Protein AF-A0A9E3WVG7-F1 (afdb_monomer)

Mean predicted aligned error: 13.52 Å

Solvent-accessible surface area (backbone atoms only — not comparable to full-atom values): 5843 Å² total; per-residue (Å²): 137,61,70,41,80,39,51,52,87,63,63,50,70,69,42,70,34,70,54,50,33,20,36,88,86,65,47,81,74,40,61,55,66,44,64,38,45,64,68,56,54,50,53,37,50,76,71,67,52,59,47,34,28,32,36,57,72,49,47,52,50,41,54,63,68,68,67,76,85,73,92,73,86,73,64,83,74,69,76,72,78,81,74,79,82,86,81,84,86,82,82,131

Nearest PDB structures (foldseek):
  3e7h-assembly1_A  TM=5.432E-01  e=1.382E-02  Vibrio cholerae
  6p19-assembly1_C  TM=6.753E-01  e=1.830E-01  Escherichia coli K-12
  6vvt-assembly1_D  TM=5.911E-01  e=2.385E-01  Mycolicibacterium smegmatis MC2 155
  5zx3-assembly1_D  TM=5.845E-01  e=4.051E-01  Mycobacterium tuberculosis H37Rv
  6koo-assembly1_D  TM=5.611E-01  e=4.051E-01  Mycobacterium tuberculosis H37Rv

Sequence (92 aa):
MSYRNAPLEMLQVGAVLQCPIRDAEGKLLLGPGVVVTQDFLVALFKRGVRSVAVDVRDWTRLNAFTSHGRVRTALPDRKGAQTNWNAAATRD

Secondary structure (DSSP, 8-stat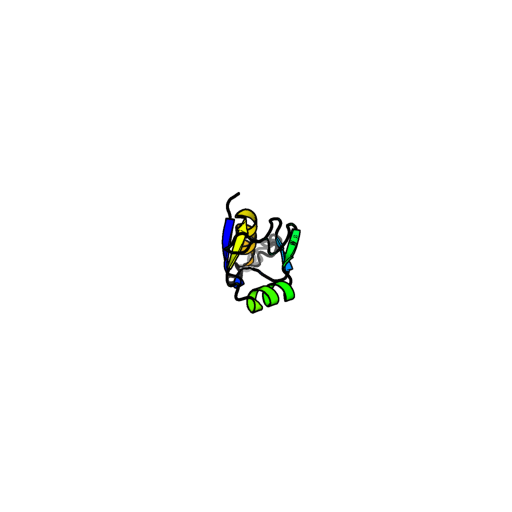e):
--EEEEEGGG--TT-B-SSPEE-TT--EEE-TT-B--HHHHHHHHHTT--EEEEEHHHHHHHHHHS--SS----------------------

Structure (mmCIF, N/CA/C/O backbone):
data_AF-A0A9E3WVG7-F1
#
_entry.id   AF-A0A9E3WVG7-F1
#
loop_
_atom_site.group_PDB
_atom_site.id
_atom_site.type_symbol
_atom_site.label_atom_id
_atom_site.label_alt_id
_atom_site.label_comp_id
_atom_site.label_asym_id
_atom_site.label_entity_id
_atom_site.label_seq_id
_atom_site.pdbx_PDB_ins_code
_atom_site.Cartn_x
_atom_site.Cartn_y
_atom_site.Cartn_z
_atom_site.occupancy
_atom_site.B_iso_or_equiv
_atom_site.auth_seq_id
_atom_site.auth_comp_id
_atom_site.auth_asym_id
_atom_site.auth_atom_id
_atom_site.pdbx_PDB_model_num
ATOM 1 N N . MET A 1 1 ? 15.539 8.480 -6.270 1.00 58.16 1 MET A N 1
ATOM 2 C CA . MET A 1 1 ? 14.473 7.522 -5.900 1.00 58.16 1 MET A CA 1
ATOM 3 C C . MET A 1 1 ? 13.190 8.029 -6.522 1.00 58.16 1 MET A C 1
ATOM 5 O O . MET A 1 1 ? 12.818 9.159 -6.233 1.00 58.16 1 MET A O 1
ATOM 9 N N . SER A 1 2 ? 12.596 7.268 -7.436 1.00 77.62 2 SER A N 1
ATOM 10 C CA . SER A 1 2 ? 11.376 7.670 -8.140 1.00 77.62 2 SER A CA 1
ATOM 11 C C . SER A 1 2 ? 10.212 6.890 -7.548 1.00 77.62 2 SER A C 1
ATOM 13 O O . SER A 1 2 ? 10.232 5.662 -7.556 1.00 77.62 2 SER A O 1
ATOM 15 N N . TYR A 1 3 ? 9.218 7.605 -7.033 1.00 80.38 3 TYR A N 1
ATOM 16 C CA . TYR A 1 3 ? 8.002 7.020 -6.480 1.00 80.38 3 TYR A CA 1
ATOM 17 C C . TYR A 1 3 ? 6.862 7.158 -7.492 1.00 80.38 3 TYR A C 1
ATOM 19 O O . TYR A 1 3 ? 6.803 8.136 -8.241 1.00 80.38 3 TYR A O 1
ATOM 27 N N . ARG A 1 4 ? 5.965 6.175 -7.526 1.00 82.38 4 ARG A N 1
ATOM 28 C CA . ARG A 1 4 ? 4.706 6.216 -8.272 1.00 82.38 4 ARG A CA 1
ATOM 29 C C . ARG A 1 4 ? 3.541 6.021 -7.317 1.00 82.38 4 ARG A C 1
ATOM 31 O O . ARG A 1 4 ? 3.623 5.221 -6.390 1.00 82.38 4 ARG A O 1
ATOM 38 N N . ASN A 1 5 ? 2.449 6.725 -7.585 1.00 83.75 5 ASN A N 1
ATOM 39 C CA . ASN A 1 5 ? 1.211 6.544 -6.842 1.00 83.75 5 ASN A CA 1
ATOM 40 C C . ASN A 1 5 ? 0.489 5.299 -7.360 1.00 83.75 5 ASN A C 1
ATOM 42 O O . ASN A 1 5 ? 0.091 5.254 -8.524 1.00 83.75 5 ASN A O 1
ATOM 46 N N . ALA A 1 6 ? 0.337 4.304 -6.490 1.00 82.12 6 ALA A N 1
ATOM 47 C CA . ALA A 1 6 ? -0.473 3.114 -6.704 1.00 82.12 6 ALA A CA 1
ATOM 48 C C . ALA A 1 6 ? -1.822 3.268 -6.028 1.00 82.12 6 ALA A C 1
ATOM 50 O O . ALA A 1 6 ? -1.864 3.660 -4.859 1.00 82.12 6 ALA A O 1
ATOM 51 N N . PRO A 1 7 ? -2.926 2.955 -6.723 1.00 84.62 7 PRO A N 1
ATOM 52 C CA . PRO A 1 7 ? -4.203 2.830 -6.054 1.00 84.62 7 PRO A CA 1
ATOM 53 C C . PRO A 1 7 ? -4.140 1.646 -5.081 1.00 84.62 7 PRO A C 1
ATOM 55 O O . PRO A 1 7 ? -3.446 0.655 -5.324 1.00 84.62 7 PRO A O 1
ATOM 58 N N . LEU A 1 8 ? -4.860 1.756 -3.965 1.00 82.31 8 LEU A N 1
ATOM 59 C CA . LEU A 1 8 ? -4.840 0.753 -2.896 1.00 82.31 8 LEU A CA 1
ATOM 60 C C . LEU A 1 8 ? -5.228 -0.651 -3.403 1.00 82.31 8 LEU A C 1
ATOM 62 O O . LEU A 1 8 ? -4.731 -1.651 -2.903 1.00 82.31 8 LEU A O 1
ATOM 66 N N . GLU A 1 9 ? -6.068 -0.714 -4.436 1.00 80.19 9 GLU A N 1
ATOM 67 C CA . GLU A 1 9 ? -6.518 -1.940 -5.110 1.00 80.19 9 GLU A CA 1
ATOM 68 C C . GLU A 1 9 ? -5.398 -2.733 -5.804 1.00 80.19 9 GLU A C 1
ATOM 70 O O . GLU A 1 9 ? -5.525 -3.942 -5.984 1.00 80.19 9 GLU A O 1
ATOM 75 N N . MET A 1 10 ? -4.283 -2.085 -6.164 1.00 79.38 10 MET A N 1
ATOM 76 C CA . MET A 1 10 ? -3.112 -2.780 -6.711 1.00 79.38 10 MET A CA 1
ATOM 77 C C . MET A 1 10 ? -2.281 -3.473 -5.627 1.00 79.38 10 MET A C 1
ATOM 79 O O . MET A 1 10 ? -1.482 -4.357 -5.946 1.00 79.38 10 MET A O 1
ATOM 83 N N . LEU A 1 11 ? -2.437 -3.089 -4.354 1.00 80.06 11 LEU A N 1
ATOM 84 C CA . LEU A 1 11 ? -1.738 -3.740 -3.254 1.00 80.06 11 LEU A CA 1
ATOM 85 C C . LEU A 1 11 ? -2.466 -5.027 -2.875 1.00 80.06 11 LEU A C 1
ATOM 87 O O . LEU A 1 11 ? -3.480 -5.016 -2.181 1.00 80.06 11 LEU A O 1
ATOM 91 N N . GLN A 1 12 ? -1.911 -6.155 -3.306 1.00 76.75 12 GLN A N 1
ATOM 92 C CA . GLN A 1 12 ? -2.393 -7.463 -2.884 1.00 76.75 12 GLN A CA 1
ATOM 93 C C . GLN A 1 12 ? -1.931 -7.798 -1.465 1.00 76.75 12 GLN A C 1
ATOM 95 O O . GLN A 1 12 ? -0.778 -7.574 -1.087 1.00 76.75 12 GLN A O 1
ATOM 100 N N . VAL A 1 13 ? -2.838 -8.399 -0.694 1.00 83.00 13 VAL A N 1
ATOM 101 C CA . VAL A 1 13 ? -2.511 -9.014 0.595 1.00 83.00 13 VAL A CA 1
ATOM 102 C C . VAL A 1 13 ? -1.483 -10.122 0.362 1.00 83.00 13 VAL A C 1
ATOM 104 O O . VAL A 1 13 ? -1.653 -10.960 -0.519 1.00 83.00 13 VAL A O 1
ATOM 107 N N . GLY A 1 14 ? -0.408 -10.115 1.146 1.00 79.56 14 GLY A N 1
ATOM 108 C CA . GLY A 1 14 ? 0.716 -11.040 1.010 1.00 79.56 14 GLY A CA 1
ATOM 109 C C . GLY A 1 14 ? 1.853 -10.532 0.121 1.00 79.56 14 GLY A C 1
ATOM 110 O O . GLY A 1 14 ? 2.910 -11.160 0.088 1.00 79.56 14 GLY A O 1
ATOM 111 N N . ALA A 1 15 ? 1.695 -9.389 -0.557 1.00 78.38 15 ALA A N 1
ATOM 112 C CA . ALA A 1 15 ? 2.794 -8.781 -1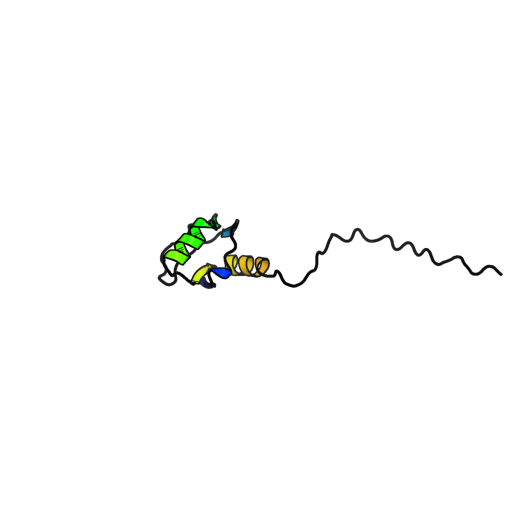.297 1.00 78.38 15 ALA A CA 1
ATOM 113 C C . ALA A 1 15 ? 3.908 -8.338 -0.334 1.00 78.38 15 ALA A C 1
ATOM 115 O O . ALA A 1 15 ? 3.656 -7.653 0.659 1.00 78.38 15 ALA A O 1
ATOM 116 N N . VAL A 1 16 ? 5.148 -8.718 -0.643 1.00 80.19 16 VAL A N 1
ATOM 117 C CA . VAL A 1 16 ? 6.338 -8.288 0.101 1.00 80.19 16 VAL A CA 1
ATOM 118 C C . VAL A 1 16 ? 7.013 -7.175 -0.681 1.00 80.19 16 VAL A C 1
ATOM 120 O O . VAL A 1 16 ? 7.566 -7.409 -1.759 1.00 80.19 16 VAL A O 1
ATOM 123 N N . LEU A 1 17 ? 6.958 -5.962 -0.141 1.00 81.56 17 LEU A N 1
ATOM 124 C CA . LEU A 1 17 ? 7.538 -4.781 -0.775 1.00 81.56 17 LEU A CA 1
ATOM 125 C C . LEU A 1 17 ? 8.919 -4.528 -0.176 1.00 81.56 17 LEU A C 1
ATOM 127 O O . LEU A 1 17 ? 9.088 -4.528 1.044 1.00 81.56 17 LEU A O 1
ATOM 131 N N . GLN A 1 18 ? 9.932 -4.371 -1.028 1.00 81.19 18 GLN A N 1
ATOM 132 C CA . GLN A 1 18 ? 11.303 -4.148 -0.555 1.00 81.19 18 GLN A CA 1
ATOM 133 C C . GLN A 1 18 ? 11.541 -2.691 -0.161 1.00 81.19 18 GLN A C 1
ATOM 135 O O . GLN A 1 18 ? 12.401 -2.414 0.675 1.00 81.19 18 GLN A O 1
ATOM 140 N N . CYS A 1 19 ? 10.781 -1.767 -0.736 1.00 83.69 19 CYS A N 1
ATOM 141 C CA . CYS A 1 19 ? 10.847 -0.349 -0.445 1.00 83.69 19 CYS A CA 1
ATOM 142 C C . CYS A 1 19 ? 9.758 0.073 0.556 1.00 83.69 19 CYS A C 1
ATOM 144 O O . CYS A 1 19 ? 8.706 -0.562 0.650 1.00 83.69 19 CYS A O 1
ATOM 146 N N . PRO A 1 20 ? 9.996 1.158 1.314 1.00 85.50 20 PRO A N 1
ATOM 147 C CA . PRO A 1 20 ? 8.987 1.714 2.204 1.00 85.50 20 PRO A CA 1
ATOM 148 C C . PRO A 1 20 ? 7.791 2.259 1.418 1.00 85.50 20 PRO A C 1
ATOM 150 O O . PRO A 1 20 ? 7.967 2.955 0.414 1.00 85.50 20 PRO A O 1
ATOM 153 N N . ILE A 1 21 ? 6.586 2.014 1.927 1.00 84.69 21 ILE A N 1
ATOM 154 C CA . ILE A 1 21 ? 5.353 2.606 1.401 1.00 84.69 21 ILE A CA 1
ATOM 155 C C . ILE A 1 21 ? 5.131 3.943 2.086 1.00 84.69 21 ILE A C 1
ATOM 157 O O . ILE A 1 21 ? 5.200 4.043 3.318 1.00 84.69 21 ILE A O 1
ATOM 161 N N . ARG A 1 22 ? 4.818 4.966 1.297 1.00 87.75 22 ARG A N 1
ATOM 162 C CA . ARG A 1 22 ? 4.494 6.300 1.801 1.00 87.75 22 ARG A CA 1
ATOM 163 C C . ARG A 1 22 ? 3.083 6.706 1.402 1.00 87.75 22 ARG A C 1
ATOM 165 O O . ARG A 1 22 ? 2.537 6.195 0.431 1.00 87.75 22 ARG A O 1
ATOM 172 N N . ASP A 1 23 ? 2.499 7.622 2.154 1.00 84.00 23 ASP A N 1
ATOM 173 C CA . ASP A 1 23 ? 1.267 8.302 1.760 1.00 84.00 23 ASP A CA 1
ATOM 174 C C . ASP A 1 23 ? 1.557 9.396 0.716 1.00 84.00 23 ASP A C 1
ATOM 176 O O . ASP A 1 23 ? 2.721 9.739 0.476 1.00 84.00 23 ASP A O 1
ATOM 180 N N . ALA A 1 24 ? 0.513 9.987 0.135 1.00 75.31 24 ALA A N 1
ATOM 181 C CA . ALA A 1 24 ? 0.610 11.136 -0.767 1.00 75.31 24 ALA A CA 1
ATOM 182 C C . ALA A 1 24 ? 1.331 12.339 -0.122 1.00 75.31 24 ALA A C 1
ATOM 184 O O . ALA A 1 24 ? 2.004 13.101 -0.809 1.00 75.31 24 ALA A O 1
ATOM 185 N N . GLU A 1 25 ? 1.256 12.464 1.205 1.00 80.12 25 GLU A N 1
ATOM 186 C CA . GLU A 1 25 ? 1.951 13.488 1.998 1.00 80.12 25 GLU A CA 1
ATOM 187 C C . GLU A 1 25 ? 3.410 13.110 2.336 1.00 80.12 25 GLU A C 1
ATOM 189 O O . GLU A 1 25 ? 4.092 13.804 3.088 1.00 80.12 25 GLU A O 1
ATOM 194 N N . GLY A 1 26 ? 3.911 11.976 1.833 1.00 77.44 26 GLY A N 1
ATOM 195 C CA . GLY A 1 26 ? 5.279 11.498 2.071 1.00 77.44 26 GLY A CA 1
ATOM 196 C C . GLY A 1 26 ? 5.496 10.813 3.426 1.00 77.44 26 GLY A C 1
ATOM 197 O O . GLY A 1 26 ? 6.609 10.344 3.707 1.00 77.44 26 GLY A O 1
ATOM 198 N N . LYS A 1 27 ? 4.441 10.707 4.245 1.00 84.00 27 LYS A N 1
ATOM 199 C CA . LYS A 1 27 ? 4.445 10.014 5.537 1.00 84.00 27 LYS A CA 1
ATOM 200 C C . LYS A 1 27 ? 4.681 8.520 5.348 1.00 84.00 27 LYS A C 1
ATOM 202 O O . LYS A 1 27 ? 4.037 7.892 4.517 1.00 84.00 27 LYS A O 1
ATOM 207 N N . LEU A 1 28 ? 5.586 7.944 6.135 1.00 84.81 28 LEU A N 1
ATOM 208 C CA . LEU A 1 28 ? 5.849 6.507 6.116 1.00 84.81 28 LEU A CA 1
ATOM 209 C C . LEU A 1 28 ? 4.621 5.741 6.635 1.00 84.81 28 LEU A C 1
ATOM 211 O O . LEU A 1 28 ? 4.193 5.960 7.769 1.00 84.81 28 LEU A O 1
ATOM 215 N N . LEU A 1 29 ? 4.074 4.854 5.805 1.00 84.31 29 LEU A N 1
ATOM 216 C CA . LEU A 1 29 ? 2.949 3.982 6.152 1.00 84.31 29 LEU A CA 1
ATOM 217 C C . LEU A 1 29 ? 3.428 2.571 6.493 1.00 84.31 29 LEU A C 1
ATOM 219 O O . LEU A 1 29 ? 2.959 1.983 7.464 1.00 84.31 29 LEU A O 1
ATOM 223 N N . LEU A 1 30 ? 4.373 2.046 5.710 1.00 84.31 30 LEU A N 1
ATOM 224 C CA . LEU A 1 30 ? 4.933 0.711 5.896 1.00 84.31 30 LEU A CA 1
ATOM 225 C C . LEU A 1 30 ? 6.453 0.752 5.715 1.00 84.31 30 LEU A C 1
ATOM 227 O O . LEU A 1 30 ? 6.955 1.372 4.776 1.00 84.31 30 LEU A O 1
ATOM 231 N N . GLY A 1 31 ? 7.180 0.092 6.616 1.00 82.75 31 GLY A N 1
ATOM 232 C CA . GLY A 1 31 ? 8.630 -0.058 6.512 1.00 82.75 31 GLY A CA 1
ATOM 233 C C . GLY A 1 31 ? 9.048 -0.974 5.351 1.00 82.75 31 GLY A C 1
ATOM 234 O O . GLY A 1 31 ? 8.228 -1.743 4.846 1.00 82.75 31 GLY A O 1
ATOM 235 N N . PRO A 1 32 ? 10.319 -0.908 4.922 1.00 83.50 32 PRO A N 1
ATOM 236 C CA . PRO A 1 32 ? 10.846 -1.808 3.900 1.00 83.50 32 PRO A CA 1
ATOM 237 C C . PRO A 1 32 ? 10.828 -3.267 4.376 1.00 83.50 32 PRO A C 1
ATOM 239 O O . PRO A 1 32 ? 11.106 -3.546 5.542 1.00 83.50 32 PRO A O 1
ATOM 242 N N . GLY A 1 33 ? 10.534 -4.200 3.469 1.00 79.31 33 GLY A N 1
ATOM 243 C CA . GLY A 1 33 ? 10.552 -5.642 3.742 1.00 79.31 33 GLY A CA 1
ATOM 244 C C . GLY A 1 33 ? 9.349 -6.158 4.534 1.00 79.31 33 GLY A C 1
ATOM 245 O O . GLY A 1 33 ? 9.356 -7.310 4.963 1.00 79.31 33 GLY A O 1
ATOM 246 N N . VAL A 1 34 ? 8.324 -5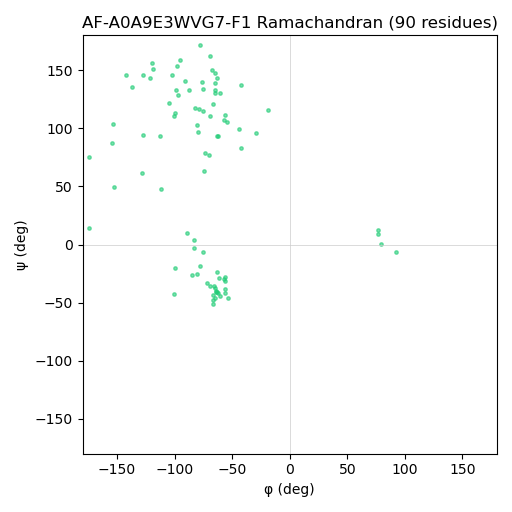.330 4.740 1.00 79.56 34 VAL A N 1
ATOM 247 C CA . VAL A 1 34 ? 7.111 -5.711 5.469 1.00 79.56 34 VAL A CA 1
ATOM 248 C C . VAL A 1 34 ? 6.066 -6.258 4.494 1.00 79.56 34 VAL A C 1
ATOM 250 O O . VAL A 1 34 ? 5.901 -5.766 3.377 1.00 79.56 34 VAL A O 1
ATOM 253 N N . VAL A 1 35 ? 5.358 -7.298 4.931 1.00 83.38 35 VAL A N 1
ATOM 254 C CA . VAL A 1 35 ? 4.259 -7.911 4.182 1.00 83.38 35 VAL A CA 1
ATOM 255 C C . VAL A 1 35 ? 3.020 -7.023 4.257 1.00 83.38 35 VAL A C 1
ATOM 257 O O . VAL A 1 35 ? 2.626 -6.586 5.340 1.00 83.38 35 VAL A O 1
ATOM 260 N N . VAL A 1 36 ? 2.366 -6.797 3.119 1.00 83.69 36 VAL A N 1
ATOM 261 C CA . VAL A 1 36 ? 1.054 -6.143 3.075 1.00 83.69 36 VAL A CA 1
ATOM 262 C C . VAL A 1 36 ? 0.015 -7.083 3.687 1.00 83.69 36 VAL A C 1
ATOM 264 O O . VAL A 1 36 ? -0.315 -8.11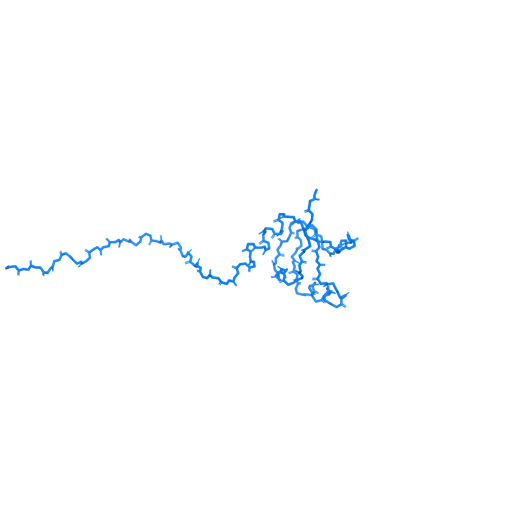7 3.111 1.00 83.69 36 VAL A O 1
ATOM 267 N N . THR A 1 37 ? -0.508 -6.742 4.862 1.00 85.75 37 THR A N 1
ATOM 268 C CA . THR A 1 37 ? -1.569 -7.511 5.527 1.00 85.75 37 THR A CA 1
ATOM 269 C C . THR A 1 37 ? -2.949 -6.941 5.218 1.00 85.75 37 THR A C 1
ATOM 271 O O . THR A 1 37 ? -3.099 -5.771 4.858 1.00 85.75 37 THR A O 1
ATOM 274 N N . GLN A 1 38 ? -3.987 -7.761 5.387 1.00 85.75 38 GLN A N 1
ATOM 275 C CA . GLN A 1 38 ? -5.360 -7.299 5.201 1.00 85.75 38 GLN A CA 1
ATOM 276 C C . GLN A 1 38 ? -5.741 -6.217 6.220 1.00 85.75 38 GLN A C 1
ATOM 278 O O . GLN A 1 38 ? -6.328 -5.209 5.834 1.00 85.75 38 GLN A O 1
ATOM 283 N N . ASP A 1 39 ? -5.328 -6.360 7.482 1.00 86.75 39 ASP A N 1
ATOM 284 C CA . ASP A 1 39 ? -5.499 -5.326 8.510 1.00 86.75 39 ASP A CA 1
ATOM 285 C C . ASP A 1 39 ? -4.878 -3.985 8.116 1.00 86.75 39 ASP A C 1
ATOM 287 O O . ASP A 1 39 ? -5.474 -2.936 8.356 1.00 86.75 39 ASP A O 1
ATOM 291 N N . PHE A 1 40 ? -3.712 -3.999 7.463 1.00 85.69 40 PHE A N 1
ATOM 292 C CA . PHE A 1 40 ? -3.075 -2.778 6.980 1.00 85.69 40 PHE A CA 1
ATOM 293 C C . PHE A 1 40 ? -3.908 -2.092 5.891 1.00 85.69 40 PHE A C 1
ATOM 295 O O . PHE A 1 40 ? -4.158 -0.888 5.978 1.00 85.69 40 PHE A O 1
ATOM 302 N N . LEU A 1 41 ? -4.405 -2.846 4.905 1.00 86.38 41 LEU A N 1
ATOM 303 C CA . LEU A 1 41 ? -5.282 -2.295 3.865 1.00 86.38 41 LEU A CA 1
ATOM 304 C C . LEU A 1 41 ? -6.585 -1.746 4.458 1.00 86.38 41 LEU A C 1
ATOM 306 O O . LEU A 1 41 ? -7.012 -0.649 4.101 1.00 86.38 41 LEU A O 1
ATOM 310 N N . VAL A 1 42 ? -7.184 -2.462 5.414 1.00 88.44 42 VAL A N 1
ATOM 311 C CA . VAL A 1 42 ? -8.387 -2.008 6.128 1.00 88.44 42 VAL A CA 1
ATOM 312 C C . VAL A 1 42 ? -8.100 -0.741 6.936 1.00 88.44 42 VAL A C 1
ATOM 314 O O . VAL A 1 42 ? -8.921 0.178 6.944 1.00 88.44 42 VAL A O 1
ATOM 317 N N . ALA A 1 43 ? -6.942 -0.646 7.593 1.00 87.56 43 ALA A N 1
ATOM 318 C CA . ALA A 1 43 ? -6.539 0.545 8.335 1.00 87.56 43 ALA A CA 1
ATOM 319 C C . ALA A 1 43 ? -6.362 1.766 7.418 1.00 87.56 43 ALA A C 1
ATOM 321 O O . ALA A 1 43 ? -6.787 2.864 7.782 1.00 87.56 43 ALA A O 1
ATOM 322 N N . LEU A 1 44 ? -5.787 1.582 6.225 1.00 85.44 44 LEU A N 1
ATOM 323 C CA . LEU A 1 44 ? -5.673 2.640 5.217 1.00 85.44 44 LEU A CA 1
ATOM 324 C C . LEU A 1 44 ? -7.042 3.058 4.675 1.00 85.44 44 LEU A C 1
ATOM 326 O O . LEU A 1 44 ? -7.337 4.253 4.615 1.00 85.44 44 LEU A O 1
ATOM 330 N N . PHE A 1 45 ? -7.912 2.091 4.385 1.00 85.19 45 PHE A N 1
ATOM 331 C CA . PHE A 1 45 ? -9.272 2.357 3.925 1.00 85.19 45 PHE A CA 1
ATOM 332 C C . PHE A 1 45 ? -10.086 3.145 4.963 1.00 85.19 45 PHE A C 1
ATOM 334 O O . PHE A 1 45 ? -10.719 4.144 4.625 1.00 85.19 45 PHE A O 1
ATOM 341 N N . LYS A 1 46 ? -10.002 2.770 6.249 1.00 86.88 46 LYS A N 1
ATOM 342 C CA . LYS A 1 46 ? -10.644 3.497 7.363 1.00 86.88 46 LYS A CA 1
ATOM 343 C C . LYS A 1 46 ? -10.137 4.932 7.516 1.00 86.88 46 LYS A C 1
ATOM 345 O O . LYS A 1 46 ? -10.878 5.787 7.988 1.00 86.88 46 LYS A O 1
ATOM 350 N N . ARG A 1 47 ? -8.889 5.201 7.123 1.00 85.00 47 ARG A N 1
ATOM 351 C CA . ARG A 1 47 ? -8.298 6.549 7.106 1.00 85.00 47 ARG A CA 1
ATOM 352 C C . ARG A 1 47 ? -8.645 7.348 5.847 1.00 85.00 47 ARG A C 1
ATOM 354 O O . ARG A 1 47 ? -8.254 8.504 5.752 1.00 85.00 47 ARG A O 1
ATOM 361 N N . GLY A 1 48 ? -9.359 6.754 4.889 1.00 84.12 48 GLY A N 1
ATOM 362 C CA . GLY A 1 48 ? -9.691 7.389 3.614 1.00 84.12 48 GLY A CA 1
ATOM 363 C C . GLY A 1 48 ? -8.528 7.439 2.618 1.00 84.12 48 GLY A C 1
ATOM 364 O O . GLY A 1 48 ? -8.631 8.130 1.605 1.00 84.12 48 GLY A O 1
ATOM 365 N N . VAL A 1 49 ? -7.438 6.706 2.869 1.00 84.44 49 VAL A N 1
ATOM 366 C CA . VAL A 1 49 ? -6.286 6.643 1.962 1.00 84.44 49 VAL A CA 1
ATOM 367 C C . VAL A 1 49 ? -6.650 5.758 0.770 1.00 84.44 49 VAL A C 1
ATOM 369 O O . VAL A 1 49 ? -6.890 4.560 0.918 1.00 84.44 49 VAL A O 1
ATOM 372 N N . ARG A 1 50 ? -6.705 6.355 -0.425 1.00 83.56 50 ARG A N 1
ATOM 373 C CA . ARG A 1 50 ? -7.061 5.659 -1.679 1.00 83.56 50 ARG A CA 1
ATOM 374 C C . ARG A 1 50 ? -5.855 5.279 -2.532 1.00 83.56 50 ARG A C 1
ATOM 376 O O . ARG A 1 50 ? -5.959 4.403 -3.387 1.00 83.56 50 ARG A O 1
ATOM 383 N N . SER A 1 51 ? -4.723 5.936 -2.312 1.00 85.81 51 SER A N 1
ATOM 384 C CA . SER A 1 51 ? -3.500 5.747 -3.083 1.00 85.81 51 SER A CA 1
ATOM 385 C C . SER A 1 51 ? -2.282 5.836 -2.183 1.00 85.81 51 SER A C 1
ATOM 387 O O . SER A 1 51 ? -2.266 6.646 -1.261 1.00 85.81 51 SER A O 1
ATOM 389 N N . VAL A 1 52 ? -1.252 5.057 -2.488 1.00 86.69 52 VAL A N 1
ATOM 390 C CA . VAL A 1 52 ? 0.020 5.050 -1.766 1.00 86.69 52 VAL A CA 1
ATOM 391 C C .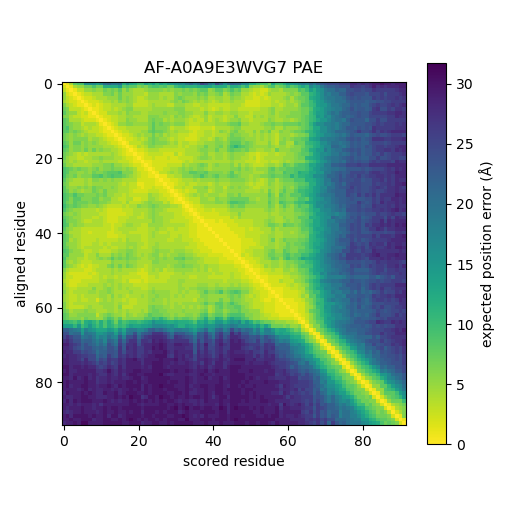 VAL A 1 52 ? 1.185 5.227 -2.734 1.00 86.69 52 VAL A C 1
ATOM 393 O O . VAL A 1 52 ? 1.152 4.750 -3.867 1.00 86.69 52 VAL A O 1
ATOM 396 N N . ALA A 1 53 ? 2.229 5.913 -2.293 1.00 87.00 53 ALA A N 1
ATOM 397 C CA . ALA A 1 53 ? 3.464 6.070 -3.036 1.00 87.00 53 ALA A CA 1
ATOM 398 C C . ALA A 1 53 ? 4.354 4.834 -2.827 1.00 87.00 53 ALA A C 1
ATOM 400 O O . ALA A 1 53 ? 4.791 4.540 -1.709 1.00 87.00 53 ALA A O 1
ATOM 401 N N . VAL A 1 54 ? 4.631 4.127 -3.921 1.00 86.00 54 VAL A N 1
ATOM 402 C CA . VAL A 1 54 ? 5.517 2.955 -3.988 1.00 86.00 54 VAL A CA 1
ATOM 403 C C . VAL A 1 54 ? 6.693 3.229 -4.921 1.00 86.00 54 VAL A C 1
ATOM 405 O O . VAL A 1 54 ? 6.591 4.016 -5.862 1.00 86.00 54 VAL A O 1
ATOM 408 N N . ASP A 1 55 ? 7.835 2.596 -4.668 1.00 87.06 55 ASP A N 1
ATOM 409 C CA . ASP A 1 55 ? 9.002 2.713 -5.548 1.00 87.06 55 ASP A CA 1
ATOM 410 C C . ASP A 1 55 ? 8.733 2.056 -6.913 1.00 87.06 55 ASP A C 1
ATOM 412 O O . ASP A 1 55 ? 7.991 1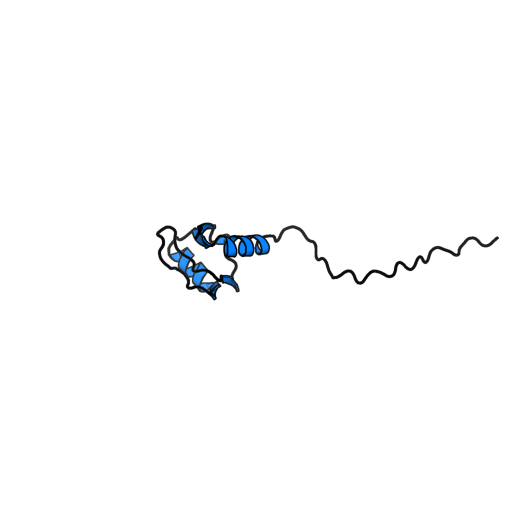.079 -7.012 1.00 87.06 55 ASP A O 1
ATOM 416 N N . VAL A 1 56 ? 9.359 2.558 -7.981 1.00 83.81 56 VAL A N 1
ATOM 417 C CA . VAL A 1 56 ? 9.226 2.010 -9.346 1.00 83.81 56 VAL A CA 1
ATOM 418 C C . VAL A 1 56 ? 9.600 0.518 -9.437 1.00 83.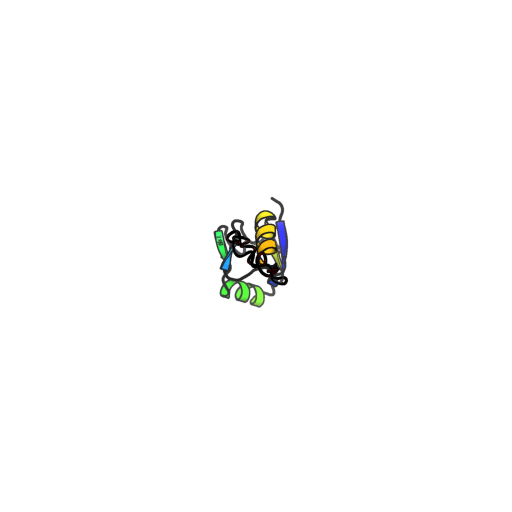81 56 VAL A C 1
ATOM 420 O O . VAL A 1 56 ? 9.024 -0.218 -10.249 1.00 83.81 56 VAL A O 1
ATOM 423 N N . ARG A 1 57 ? 10.536 0.036 -8.611 1.00 81.81 57 ARG A N 1
ATOM 424 C CA . ARG A 1 57 ? 10.912 -1.389 -8.576 1.00 81.81 57 ARG A CA 1
ATOM 425 C C . ARG A 1 57 ? 9.770 -2.259 -8.065 1.00 81.81 57 ARG A C 1
ATOM 427 O O . ARG A 1 57 ? 9.424 -3.257 -8.695 1.00 81.81 57 ARG A O 1
ATOM 434 N N . ASP A 1 58 ? 9.164 -1.848 -6.959 1.00 80.94 58 ASP A N 1
ATOM 435 C CA . ASP A 1 58 ? 8.019 -2.539 -6.374 1.00 80.94 58 ASP A CA 1
ATOM 436 C C . ASP A 1 58 ? 6.752 -2.344 -7.213 1.00 80.94 58 ASP A C 1
ATOM 438 O O . ASP A 1 58 ? 5.979 -3.285 -7.362 1.00 80.94 58 ASP A O 1
ATOM 442 N N . TRP A 1 59 ? 6.588 -1.189 -7.868 1.00 81.25 59 TRP A N 1
ATOM 443 C CA . TRP A 1 59 ? 5.536 -0.957 -8.863 1.00 81.25 59 TRP A CA 1
ATOM 444 C C . TRP A 1 59 ? 5.553 -2.020 -9.960 1.00 81.25 59 TRP A C 1
ATOM 446 O O . TRP A 1 59 ? 4.520 -2.578 -10.313 1.00 81.25 59 TRP A O 1
ATOM 456 N N . THR A 1 60 ? 6.737 -2.326 -10.491 1.00 79.19 60 THR A N 1
ATOM 457 C CA . THR A 1 60 ? 6.890 -3.319 -11.561 1.00 79.19 60 THR A CA 1
ATOM 458 C C . THR A 1 60 ? 6.515 -4.716 -11.070 1.00 79.19 60 THR A C 1
ATOM 460 O O . THR A 1 60 ? 5.873 -5.467 -11.801 1.00 79.19 60 THR A O 1
ATOM 463 N N . ARG A 1 61 ? 6.851 -5.048 -9.816 1.00 77.06 61 ARG A N 1
ATOM 464 C CA . ARG A 1 61 ? 6.449 -6.313 -9.184 1.00 77.06 61 ARG A CA 1
ATOM 465 C C . ARG A 1 61 ? 4.940 -6.374 -8.986 1.00 77.06 61 ARG A C 1
ATOM 467 O O . ARG A 1 61 ? 4.318 -7.320 -9.455 1.00 77.06 61 ARG A O 1
ATOM 474 N N . LEU A 1 62 ? 4.343 -5.352 -8.375 1.00 75.94 62 LEU A N 1
ATOM 475 C CA . LEU A 1 62 ? 2.894 -5.263 -8.184 1.00 75.94 62 LEU A CA 1
ATOM 476 C C . LEU A 1 62 ? 2.146 -5.365 -9.521 1.00 75.94 62 LEU A C 1
ATOM 478 O O . LEU A 1 62 ? 1.168 -6.101 -9.616 1.00 75.94 62 LEU A O 1
ATOM 482 N N . ASN A 1 63 ? 2.644 -4.710 -10.574 1.00 72.31 63 ASN A N 1
ATOM 483 C CA . ASN A 1 63 ? 2.064 -4.755 -11.918 1.00 72.31 63 ASN A CA 1
ATOM 484 C C . ASN A 1 63 ? 2.219 -6.132 -12.601 1.00 72.31 63 ASN A C 1
ATOM 486 O O . ASN A 1 63 ? 1.322 -6.593 -13.309 1.00 72.31 63 ASN A O 1
ATOM 490 N N . ALA A 1 64 ? 3.340 -6.820 -12.366 1.00 70.56 64 ALA A N 1
ATOM 491 C CA . ALA A 1 64 ? 3.547 -8.186 -12.847 1.00 70.56 64 ALA A CA 1
ATOM 492 C C . ALA A 1 64 ? 2.578 -9.183 -12.184 1.00 70.56 64 ALA A C 1
ATOM 494 O O . ALA A 1 64 ? 2.092 -10.090 -12.855 1.00 70.56 64 ALA A O 1
ATOM 495 N N . PHE A 1 65 ? 2.250 -8.994 -10.899 1.00 63.06 65 PHE A N 1
ATOM 496 C CA . PHE A 1 65 ? 1.326 -9.867 -10.158 1.00 63.06 65 PHE A CA 1
ATOM 497 C C . PHE A 1 65 ? -0.161 -9.506 -10.326 1.00 63.06 65 PHE A C 1
ATOM 499 O O . PHE A 1 65 ? -1.017 -10.382 -10.232 1.00 63.06 65 PHE A O 1
ATOM 506 N N . THR A 1 66 ? -0.499 -8.247 -10.627 1.00 58.09 66 THR A N 1
ATOM 507 C CA . THR A 1 66 ? -1.886 -7.819 -10.929 1.00 58.09 66 THR A CA 1
ATOM 508 C C . THR A 1 66 ? -2.356 -8.231 -12.328 1.00 58.09 66 THR A C 1
ATOM 510 O O . THR A 1 66 ? -3.541 -8.123 -12.640 1.00 58.09 66 THR A O 1
ATOM 513 N N . SER A 1 67 ? -1.468 -8.795 -13.151 1.00 48.69 67 SER A N 1
ATOM 514 C CA . SER A 1 67 ? -1.798 -9.417 -14.436 1.00 48.69 67 SER A CA 1
ATOM 515 C C . SER A 1 67 ? -2.484 -10.781 -14.254 1.00 48.69 67 SER A C 1
ATOM 517 O O . SER A 1 67 ? -1.980 -11.810 -14.702 1.00 48.69 67 SER A O 1
ATOM 519 N N . HIS A 1 68 ? -3.666 -10.812 -13.634 1.00 45.28 68 HIS A N 1
ATOM 520 C CA . HIS A 1 68 ? -4.549 -11.977 -13.693 1.00 45.28 68 HIS A CA 1
ATOM 521 C C . HIS A 1 68 ? -5.827 -11.667 -14.462 1.00 45.28 68 HIS A C 1
ATOM 523 O O . HIS A 1 68 ? -6.827 -11.196 -13.935 1.00 45.28 68 HIS A O 1
ATOM 529 N N . GLY A 1 69 ? -5.752 -11.985 -15.755 1.00 41.03 69 GLY A N 1
ATOM 530 C CA . GLY A 1 69 ? -6.880 -11.945 -16.674 1.00 41.03 69 GLY A CA 1
ATOM 531 C C . GLY A 1 69 ? -6.606 -12.485 -18.076 1.00 41.03 69 GLY A C 1
ATOM 532 O O . GLY A 1 69 ? -7.419 -12.251 -18.958 1.00 41.03 69 GLY A O 1
ATOM 533 N N . ARG A 1 70 ? -5.501 -13.203 -18.332 1.00 38.44 70 ARG A N 1
ATOM 534 C CA . ARG A 1 70 ? -5.414 -14.120 -19.479 1.00 38.44 70 ARG A CA 1
ATOM 535 C C . ARG A 1 70 ? -4.410 -15.227 -19.199 1.00 38.44 70 ARG A C 1
ATOM 537 O O . ARG A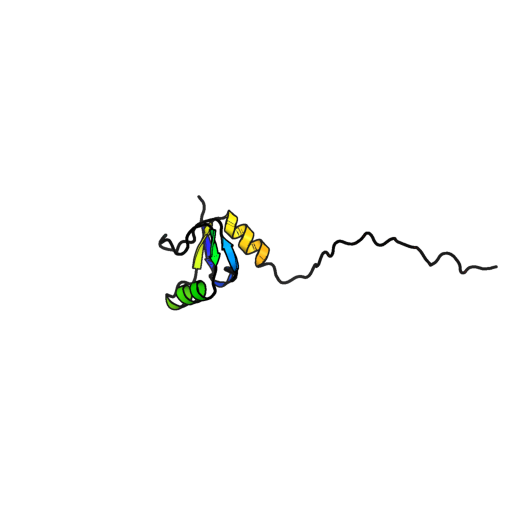 1 70 ? -3.202 -15.035 -19.224 1.00 38.44 70 ARG A O 1
ATOM 544 N N . VAL A 1 71 ? -4.984 -16.382 -18.894 1.00 45.41 71 VAL A N 1
ATOM 545 C CA . VAL A 1 71 ? -4.419 -17.721 -19.012 1.00 45.41 71 VAL A CA 1
ATOM 546 C C . VAL A 1 71 ? -3.223 -17.758 -19.963 1.00 45.41 71 VAL A C 1
ATOM 548 O O . VAL A 1 71 ? -3.371 -17.596 -21.171 1.00 45.41 71 VAL A O 1
ATOM 551 N N . ARG A 1 72 ? -2.058 -18.072 -19.412 1.00 42.53 72 ARG A N 1
ATOM 552 C CA . ARG A 1 72 ? -1.242 -19.164 -19.927 1.00 42.53 72 ARG A CA 1
ATOM 553 C C . ARG A 1 72 ? -0.374 -19.662 -18.794 1.00 42.53 72 ARG A C 1
ATOM 555 O O . ARG A 1 72 ? 0.756 -19.242 -18.587 1.00 42.53 72 ARG A O 1
ATOM 562 N N . THR A 1 73 ? -0.972 -20.591 -18.064 1.00 38.38 73 THR A N 1
ATOM 563 C CA . THR A 1 73 ? -0.304 -21.763 -17.527 1.00 38.38 73 THR A CA 1
ATOM 564 C C . THR A 1 73 ? 0.622 -22.322 -18.612 1.00 38.38 73 THR A C 1
ATOM 566 O O . THR A 1 73 ? 0.256 -23.217 -19.366 1.00 38.38 73 THR A O 1
ATOM 569 N N . ALA A 1 74 ? 1.825 -21.768 -18.740 1.00 44.97 74 ALA A N 1
ATOM 570 C CA . ALA A 1 74 ? 2.948 -22.529 -19.240 1.00 44.97 74 ALA A CA 1
ATOM 571 C C . ALA A 1 74 ? 3.317 -23.465 -18.088 1.00 44.97 74 ALA A C 1
ATOM 573 O O . ALA A 1 74 ? 4.228 -23.213 -17.304 1.00 44.97 74 ALA A O 1
ATOM 574 N N . LEU A 1 75 ? 2.532 -24.540 -17.963 1.00 51.53 75 LEU A N 1
ATOM 575 C CA . LEU A 1 75 ? 3.089 -25.810 -17.529 1.00 51.53 75 LEU A CA 1
ATOM 576 C C . LEU A 1 75 ? 4.427 -25.967 -18.268 1.00 51.53 75 LEU A C 1
ATOM 578 O O . LEU A 1 75 ? 4.478 -25.634 -19.458 1.00 51.53 75 LEU A O 1
ATOM 582 N N . PRO A 1 76 ? 5.508 -26.426 -17.617 1.00 46.75 76 PRO A N 1
ATOM 583 C CA . PRO A 1 76 ? 6.674 -26.848 -18.366 1.00 46.75 76 PRO A CA 1
ATOM 584 C C . PRO A 1 76 ? 6.176 -27.935 -19.314 1.00 46.75 76 PRO A C 1
ATOM 586 O O . PRO A 1 76 ? 5.805 -29.022 -18.868 1.00 46.75 76 PRO A O 1
ATOM 589 N N . ASP A 1 77 ? 6.081 -27.616 -20.605 1.00 45.03 77 ASP A N 1
ATOM 590 C CA . ASP A 1 77 ? 5.853 -28.613 -21.633 1.00 45.03 77 ASP A CA 1
ATOM 591 C C . ASP A 1 77 ? 7.084 -29.512 -21.556 1.00 45.03 77 ASP A C 1
ATOM 593 O O . ASP A 1 77 ? 8.163 -29.214 -22.074 1.00 45.03 77 ASP A O 1
ATOM 597 N N . ARG A 1 78 ? 6.943 -30.593 -20.779 1.00 46.66 78 ARG A N 1
ATOM 598 C CA . ARG A 1 78 ? 7.587 -31.860 -21.068 1.00 46.66 78 ARG A CA 1
ATOM 599 C C . ARG A 1 78 ? 7.371 -32.033 -22.552 1.00 46.66 78 ARG A C 1
ATOM 601 O O . ARG A 1 78 ? 6.274 -32.416 -22.936 1.00 46.66 78 ARG A O 1
ATOM 608 N N . LYS A 1 79 ? 8.416 -31.691 -23.307 1.00 42.53 79 LYS A N 1
ATOM 609 C CA . LYS A 1 79 ? 8.598 -31.909 -24.732 1.00 42.53 79 LYS A CA 1
ATOM 610 C C . LYS A 1 79 ? 7.829 -33.171 -25.081 1.00 42.53 79 LYS A C 1
ATOM 612 O O . LYS A 1 79 ? 8.307 -34.274 -24.802 1.00 42.53 79 LYS A O 1
ATOM 617 N N . GLY A 1 80 ? 6.596 -32.985 -25.549 1.00 44.31 80 GLY A N 1
ATOM 618 C CA . GLY A 1 80 ? 5.745 -34.086 -25.942 1.00 44.31 80 GLY A CA 1
ATOM 619 C C . GLY A 1 80 ? 6.549 -34.827 -26.983 1.00 44.31 80 GLY A C 1
ATOM 620 O O . GLY A 1 80 ? 6.865 -34.265 -28.032 1.00 44.31 80 GLY A O 1
ATOM 621 N N . ALA A 1 81 ? 6.993 -36.037 -26.648 1.00 50.06 81 ALA A N 1
ATOM 622 C CA . ALA A 1 81 ? 7.542 -36.940 -27.628 1.00 50.06 81 ALA A CA 1
ATOM 623 C C . ALA A 1 81 ? 6.456 -37.053 -28.693 1.00 50.06 81 ALA A C 1
ATOM 625 O O . ALA A 1 81 ? 5.391 -37.619 -28.457 1.00 50.06 81 ALA A O 1
ATOM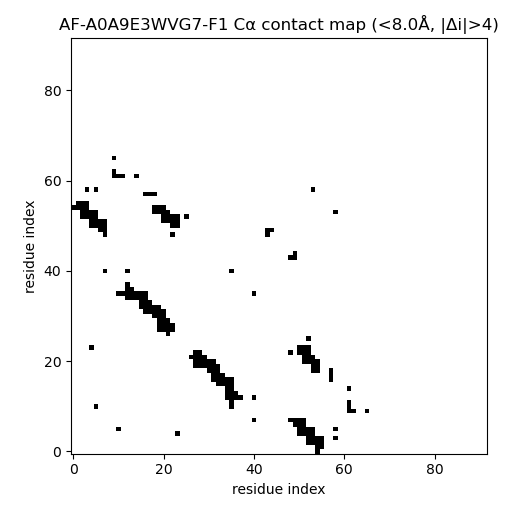 626 N N . GLN A 1 82 ? 6.694 -36.398 -29.823 1.00 48.62 82 GLN A N 1
ATOM 627 C CA . GLN A 1 82 ? 5.835 -36.413 -30.985 1.00 48.62 82 GLN A CA 1
ATOM 628 C C . GLN A 1 82 ? 5.957 -37.819 -31.571 1.00 48.62 82 GLN A C 1
ATOM 630 O O . GLN A 1 82 ? 6.721 -38.062 -32.501 1.00 48.62 82 GLN A O 1
ATOM 635 N N . THR A 1 83 ? 5.286 -38.790 -30.954 1.00 53.69 83 THR A N 1
ATOM 636 C CA . THR A 1 83 ? 5.181 -40.132 -31.508 1.00 53.69 83 THR A CA 1
ATOM 637 C C . THR A 1 83 ? 4.096 -40.066 -32.567 1.00 53.69 83 THR A C 1
ATOM 639 O O . THR A 1 83 ? 2.900 -40.064 -32.286 1.00 53.69 83 THR A O 1
ATOM 642 N N . ASN A 1 84 ? 4.550 -39.903 -33.803 1.00 50.06 84 ASN A N 1
ATOM 643 C CA . ASN A 1 84 ? 3.737 -39.990 -34.999 1.00 50.06 84 ASN A CA 1
ATOM 644 C C . ASN A 1 84 ? 3.190 -41.426 -35.116 1.00 50.06 84 ASN A C 1
ATOM 646 O O . ASN A 1 84 ? 3.876 -42.306 -35.626 1.00 50.06 84 ASN A O 1
ATOM 650 N N . TRP A 1 85 ? 1.988 -41.679 -34.592 1.00 56.16 85 TRP A N 1
ATOM 651 C CA . TRP A 1 85 ? 1.333 -42.997 -34.632 1.00 56.16 85 TRP A CA 1
ATOM 652 C C . TRP A 1 85 ? 0.466 -43.231 -35.883 1.00 56.16 85 TRP A C 1
ATOM 654 O O . TRP A 1 85 ? -0.219 -44.243 -35.955 1.00 56.16 85 TRP A O 1
ATOM 664 N N . ASN A 1 86 ? 0.524 -42.362 -36.900 1.00 52.25 86 ASN A N 1
ATOM 665 C CA . ASN A 1 86 ? -0.245 -42.522 -38.145 1.00 52.25 86 ASN A CA 1
ATOM 666 C C . ASN A 1 86 ? 0.639 -42.829 -39.364 1.00 52.25 86 ASN A C 1
ATOM 668 O O . ASN A 1 86 ? 0.485 -42.240 -40.430 1.00 52.25 86 ASN A O 1
ATOM 672 N N . ALA A 1 87 ? 1.557 -43.782 -39.213 1.00 52.59 87 ALA A N 1
ATOM 673 C CA . ALA A 1 87 ? 2.325 -44.340 -40.323 1.00 52.59 87 ALA A CA 1
ATOM 674 C C . ALA A 1 87 ? 2.257 -45.875 -40.321 1.00 52.59 87 ALA A C 1
ATOM 676 O O . ALA A 1 87 ? 3.278 -46.527 -40.151 1.00 52.59 87 ALA A O 1
ATOM 677 N N . ALA A 1 88 ? 1.056 -46.449 -40.465 1.00 53.34 88 ALA A N 1
ATOM 678 C CA . ALA A 1 88 ? 0.857 -47.830 -40.935 1.00 53.34 88 ALA A CA 1
ATOM 679 C C . ALA A 1 88 ? -0.639 -48.145 -41.125 1.00 53.34 88 ALA A C 1
ATOM 681 O O . ALA A 1 88 ? -1.238 -48.851 -40.318 1.00 53.34 88 ALA A O 1
ATOM 682 N N . ALA A 1 89 ? -1.255 -47.641 -42.195 1.00 54.44 89 ALA A N 1
ATOM 683 C CA . ALA A 1 89 ? -2.521 -48.193 -42.686 1.00 54.44 89 ALA A CA 1
ATOM 684 C C . ALA A 1 89 ? -2.688 -47.965 -44.197 1.00 54.44 89 ALA A C 1
ATOM 686 O O . ALA A 1 89 ? -3.729 -47.512 -44.655 1.00 54.44 89 ALA A O 1
ATOM 687 N N . THR A 1 90 ? -1.657 -48.301 -44.971 1.00 50.56 90 THR A N 1
ATOM 688 C CA . THR A 1 90 ? -1.837 -48.645 -46.385 1.00 50.56 90 THR A CA 1
ATOM 689 C C . THR A 1 90 ? -1.157 -49.989 -46.579 1.00 50.56 90 THR A C 1
ATOM 691 O O . THR A 1 90 ? 0.064 -50.071 -46.691 1.00 50.56 90 THR A O 1
ATOM 694 N N . ARG A 1 91 ? -1.955 -51.050 -46.470 1.00 44.22 91 ARG A N 1
ATOM 695 C CA . ARG A 1 91 ? -1.593 -52.404 -46.879 1.00 44.22 91 ARG A CA 1
ATOM 696 C C . ARG A 1 91 ? -2.240 -52.595 -48.248 1.00 44.22 91 ARG A C 1
ATOM 698 O O . ARG A 1 91 ? -3.464 -52.518 -48.336 1.00 44.22 91 ARG A O 1
ATOM 705 N N . ASP A 1 92 ? -1.395 -52.714 -49.263 1.00 45.94 92 ASP A N 1
ATOM 706 C CA . ASP A 1 92 ? -1.693 -53.407 -50.520 1.00 45.94 92 ASP A CA 1
ATOM 707 C C . ASP A 1 92 ? -1.655 -54.922 -50.256 1.00 45.94 92 ASP A C 1
ATOM 709 O O . ASP A 1 92 ? -0.815 -55.338 -49.412 1.00 45.94 92 ASP A O 1
#

Foldseek 3Di:
DDWDKDFLVLQDQQDFAQCFKAAPVRHTLGHGRDTRHPVSSVVCVVVVGGIIIGDPVSVVVSVVVVPPDDDDPPPVPPPPPPPPPPPDDDDD

pLDDT: mean 71.86, std 16.34, range [38.38, 88.44]

Radius of gyration: 23.1 Å; Cα contacts (8 Å, |Δi|>4): 108; chains: 1; bounding box: 25×67×59 Å